Protein AF-X0WAQ5-F1 (afdb_monomer_lite)

Structure (mmCIF, N/CA/C/O backbone):
data_AF-X0WAQ5-F1
#
_entry.id   AF-X0WAQ5-F1
#
loop_
_atom_site.group_PDB
_atom_site.id
_atom_site.type_symbol
_atom_site.label_atom_id
_atom_site.label_alt_id
_atom_site.label_comp_id
_atom_site.label_asym_id
_atom_site.label_entity_id
_atom_site.label_seq_id
_atom_site.pdbx_PDB_ins_code
_atom_site.Cartn_x
_atom_site.Cartn_y
_atom_site.Cartn_z
_atom_site.occupancy
_atom_site.B_iso_or_equiv
_atom_site.auth_seq_id
_atom_site.auth_comp_id
_atom_site.auth_asym_id
_atom_site.auth_atom_id
_atom_site.pdbx_PDB_model_num
ATOM 1 N N . SER A 1 1 ? -4.268 -16.167 11.859 1.00 84.38 1 SER A N 1
ATOM 2 C CA . SER A 1 1 ? -2.945 -15.658 11.429 1.00 84.38 1 SER A CA 1
ATOM 3 C C . SER A 1 1 ? -3.119 -14.758 10.207 1.00 84.38 1 SER A C 1
ATOM 5 O O . SER A 1 1 ? -4.199 -14.765 9.631 1.00 84.38 1 SER A O 1
ATOM 7 N N . VAL A 1 2 ? -2.102 -13.993 9.786 1.00 83.62 2 VAL A N 1
ATOM 8 C CA . VAL A 1 2 ? -2.186 -13.195 8.536 1.00 83.62 2 VAL A CA 1
ATOM 9 C C . VAL A 1 2 ? -2.434 -14.086 7.312 1.00 83.62 2 VAL A C 1
ATOM 11 O O . VAL A 1 2 ? -3.138 -13.680 6.396 1.00 83.62 2 VAL A O 1
ATOM 14 N N . VAL A 1 3 ? -1.930 -15.323 7.324 1.00 87.81 3 VAL A N 1
ATOM 15 C CA . VAL A 1 3 ? -2.151 -16.303 6.249 1.00 87.81 3 VAL A CA 1
ATOM 16 C C . VAL A 1 3 ? -3.632 -16.682 6.135 1.00 87.81 3 VAL A C 1
ATOM 18 O O . VAL A 1 3 ? -4.161 -16.740 5.029 1.00 87.81 3 VAL A O 1
ATOM 21 N N . ASP A 1 4 ? -4.327 -16.855 7.263 1.00 90.06 4 ASP A N 1
ATOM 22 C CA . ASP A 1 4 ? -5.762 -17.187 7.269 1.00 90.06 4 ASP A CA 1
ATOM 23 C C . ASP A 1 4 ? -6.633 -16.035 6.757 1.00 90.06 4 ASP A C 1
ATOM 25 O O . ASP A 1 4 ? -7.674 -16.268 6.142 1.00 90.06 4 ASP A O 1
ATOM 29 N N . VAL A 1 5 ? -6.213 -14.791 7.016 1.00 90.06 5 VAL A N 1
ATOM 30 C CA . VAL A 1 5 ? -6.876 -13.602 6.465 1.00 90.06 5 VAL A CA 1
ATOM 31 C C . VAL A 1 5 ? -6.634 -13.528 4.966 1.00 90.06 5 VAL A C 1
ATOM 33 O O . VAL A 1 5 ? -7.591 -13.402 4.208 1.00 90.06 5 VAL A O 1
ATOM 36 N N . ALA A 1 6 ? -5.378 -13.675 4.535 1.00 90.19 6 ALA A N 1
ATOM 37 C CA . ALA A 1 6 ? -5.004 -13.635 3.127 1.00 90.19 6 ALA A CA 1
ATOM 38 C C . ALA A 1 6 ? -5.788 -14.662 2.297 1.00 90.19 6 ALA A C 1
ATOM 40 O O . ALA A 1 6 ? -6.324 -14.310 1.252 1.00 90.19 6 ALA A O 1
ATOM 41 N N . ALA A 1 7 ? -5.972 -15.883 2.814 1.00 90.56 7 ALA A N 1
ATOM 42 C CA . ALA A 1 7 ? -6.749 -16.943 2.165 1.00 90.56 7 ALA A CA 1
ATOM 43 C C . ALA A 1 7 ? -8.232 -16.595 1.898 1.00 90.56 7 ALA A C 1
ATOM 45 O O . ALA A 1 7 ? -8.892 -17.284 1.123 1.00 90.56 7 ALA A O 1
ATOM 46 N N . ARG A 1 8 ? -8.773 -15.545 2.532 1.00 92.81 8 ARG A N 1
ATOM 47 C CA . ARG A 1 8 ? -10.155 -15.057 2.348 1.00 92.81 8 ARG A CA 1
ATOM 48 C C . ARG A 1 8 ? -10.236 -13.810 1.465 1.00 92.81 8 ARG A C 1
ATOM 50 O O . ARG A 1 8 ? -11.305 -13.223 1.327 1.00 92.81 8 ARG A O 1
ATOM 57 N N . THR A 1 9 ? -9.114 -13.392 0.890 1.00 95.00 9 THR A N 1
ATOM 58 C CA . THR A 1 9 ? -8.991 -12.202 0.045 1.00 95.00 9 THR A CA 1
ATOM 59 C C . THR A 1 9 ? -8.308 -12.569 -1.273 1.00 95.00 9 THR A C 1
ATOM 61 O O . THR A 1 9 ? -7.661 -13.611 -1.350 1.00 95.00 9 THR A O 1
ATOM 64 N N . PRO A 1 10 ? -8.386 -11.727 -2.316 1.00 96.19 10 PRO A N 1
ATOM 65 C CA . PRO A 1 10 ? -7.579 -11.933 -3.518 1.00 96.19 10 PRO A CA 1
ATOM 66 C C . PRO A 1 10 ? -6.083 -11.644 -3.295 1.00 96.19 10 PRO A C 1
ATOM 68 O O . PRO A 1 10 ? -5.289 -11.865 -4.201 1.00 96.19 10 PRO A O 1
ATOM 71 N N . TYR A 1 11 ? -5.684 -11.131 -2.126 1.00 98.00 11 TYR A N 1
ATOM 72 C CA . TYR A 1 11 ? -4.322 -10.673 -1.870 1.00 98.00 11 TYR A CA 1
ATOM 73 C C . TYR A 1 11 ? -3.479 -11.772 -1.205 1.00 98.00 11 TYR A C 1
ATOM 75 O O . TYR A 1 11 ? -3.902 -12.344 -0.195 1.00 98.00 11 TYR A O 1
ATOM 83 N N . PRO A 1 12 ? -2.266 -12.061 -1.709 1.00 97.44 12 PRO A N 1
ATOM 84 C CA . PRO A 1 12 ? -1.388 -13.059 -1.108 1.00 97.44 12 PRO A CA 1
ATOM 85 C C . PRO A 1 12 ? -0.813 -12.576 0.237 1.00 97.44 12 PRO A C 1
ATOM 87 O O . PRO A 1 12 ? -0.767 -11.370 0.491 1.00 97.44 12 PRO A O 1
ATOM 90 N N . PRO A 1 13 ? -0.292 -13.476 1.094 1.00 96.56 13 PRO A N 1
ATOM 91 C CA . PRO A 1 13 ? 0.318 -13.099 2.375 1.00 96.56 13 PRO A CA 1
ATOM 92 C C . PRO A 1 13 ? 1.431 -12.043 2.261 1.00 96.56 13 PRO A C 1
ATOM 94 O O . PRO A 1 13 ? 1.559 -11.188 3.140 1.00 96.56 13 PRO A O 1
ATOM 97 N N . ASP A 1 14 ? 2.198 -12.059 1.166 1.00 97.25 14 ASP A N 1
ATOM 98 C CA . ASP A 1 14 ? 3.253 -11.075 0.897 1.00 97.25 14 ASP A CA 1
ATOM 99 C C . ASP A 1 14 ? 2.707 -9.644 0.797 1.00 97.25 14 ASP A C 1
ATOM 101 O O . ASP A 1 14 ? 3.336 -8.706 1.288 1.00 97.25 14 ASP A O 1
ATOM 105 N N . ALA A 1 15 ? 1.496 -9.471 0.256 1.00 97.75 15 ALA A N 1
ATOM 106 C CA . ALA A 1 15 ? 0.832 -8.173 0.183 1.00 97.75 15 ALA A CA 1
ATOM 107 C C . ALA A 1 15 ? 0.524 -7.613 1.581 1.00 97.75 15 ALA A C 1
ATOM 109 O O . ALA A 1 15 ? 0.751 -6.434 1.847 1.00 97.75 15 ALA A O 1
ATOM 110 N N . PHE A 1 16 ? 0.076 -8.461 2.510 1.00 96.44 16 PHE A N 1
ATOM 111 C CA . PHE A 1 16 ? -0.164 -8.064 3.901 1.00 96.44 16 PHE A CA 1
ATOM 112 C C . PHE A 1 16 ? 1.138 -7.704 4.619 1.00 96.44 16 PHE A C 1
ATOM 114 O O . PHE A 1 16 ? 1.194 -6.713 5.352 1.00 96.44 16 PHE A O 1
ATOM 121 N N . ALA A 1 17 ? 2.201 -8.485 4.399 1.00 95.50 17 ALA A N 1
ATOM 122 C CA . ALA A 1 17 ? 3.519 -8.187 4.951 1.00 95.50 17 ALA A CA 1
ATOM 123 C C . ALA A 1 17 ? 4.040 -6.832 4.444 1.00 95.50 17 ALA A C 1
ATOM 125 O O . ALA A 1 17 ? 4.506 -6.017 5.244 1.00 95.50 17 ALA A O 1
ATOM 126 N N . PHE A 1 18 ? 3.880 -6.570 3.145 1.00 97.31 18 PHE A N 1
ATOM 127 C CA . PHE A 1 18 ? 4.238 -5.308 2.509 1.00 97.31 18 PHE A CA 1
ATOM 128 C C . PHE A 1 18 ? 3.439 -4.120 3.067 1.00 97.31 18 PHE A C 1
ATOM 130 O O . PHE A 1 18 ? 4.031 -3.105 3.435 1.00 97.31 18 PHE A O 1
ATOM 137 N N . VAL A 1 19 ? 2.114 -4.250 3.215 1.00 96.25 19 VAL A N 1
ATOM 138 C CA . VAL A 1 19 ? 1.271 -3.185 3.788 1.00 96.25 19 VAL A CA 1
ATOM 139 C C . VAL A 1 19 ? 1.652 -2.885 5.238 1.00 96.25 19 VAL A C 1
ATOM 141 O O . VAL A 1 19 ? 1.762 -1.719 5.617 1.00 96.25 19 VAL A O 1
ATOM 144 N N . ARG A 1 20 ? 1.922 -3.914 6.047 1.00 93.38 20 ARG A N 1
ATOM 145 C CA . ARG A 1 20 ? 2.366 -3.738 7.437 1.00 93.38 20 ARG A CA 1
ATOM 146 C C . ARG A 1 20 ? 3.707 -3.005 7.528 1.00 93.38 20 ARG A C 1
ATOM 148 O O . ARG A 1 20 ? 3.883 -2.160 8.405 1.00 93.38 20 ARG A O 1
ATOM 155 N N . GLU A 1 21 ? 4.640 -3.300 6.628 1.00 94.25 21 GLU A N 1
ATOM 156 C CA . GLU A 1 21 ? 5.909 -2.574 6.549 1.00 94.25 21 GLU A CA 1
ATOM 157 C C . GLU A 1 21 ? 5.698 -1.106 6.148 1.00 94.25 21 GLU A C 1
ATOM 159 O O . GLU A 1 21 ? 6.247 -0.204 6.786 1.00 94.25 21 GLU A O 1
ATOM 164 N N . GLY A 1 22 ? 4.860 -0.850 5.139 1.00 93.94 22 GLY A N 1
ATOM 165 C CA . GLY A 1 22 ? 4.513 0.511 4.732 1.00 93.94 22 GLY A CA 1
ATOM 166 C C . GLY A 1 22 ? 3.828 1.309 5.840 1.00 93.94 22 GLY A C 1
ATOM 167 O O . GLY A 1 22 ? 4.120 2.493 5.993 1.00 93.94 22 GLY A O 1
ATOM 168 N N . LEU A 1 23 ? 3.003 0.667 6.673 1.00 91.19 23 LEU A N 1
ATOM 169 C CA . LEU A 1 23 ? 2.404 1.303 7.848 1.00 91.19 23 LEU A CA 1
ATOM 170 C C . LEU A 1 23 ? 3.462 1.732 8.865 1.00 91.19 23 LEU A C 1
ATOM 172 O O . LEU A 1 23 ? 3.410 2.857 9.357 1.00 91.19 23 LEU A O 1
ATOM 176 N N . HIS A 1 24 ? 4.454 0.882 9.140 1.00 89.50 24 HIS A N 1
ATOM 177 C CA . HIS A 1 24 ? 5.562 1.249 10.021 1.00 89.50 24 HIS A CA 1
ATOM 178 C C . HIS A 1 24 ? 6.366 2.431 9.455 1.00 89.50 24 HIS A C 1
ATOM 180 O O . HIS A 1 24 ? 6.691 3.373 10.181 1.00 89.50 24 HIS A O 1
ATOM 186 N N . LEU A 1 25 ? 6.633 2.429 8.144 1.00 88.88 25 LEU A N 1
ATOM 187 C CA . LEU A 1 25 ? 7.298 3.541 7.462 1.00 88.88 25 LEU A CA 1
ATOM 188 C C . LEU A 1 25 ? 6.481 4.838 7.552 1.00 88.88 25 LEU A C 1
ATOM 190 O O . LEU A 1 25 ? 7.039 5.894 7.852 1.00 88.88 25 LEU A O 1
ATOM 194 N N . ALA A 1 26 ? 5.176 4.767 7.303 1.00 91.25 26 ALA A N 1
ATOM 195 C CA . ALA A 1 26 ? 4.280 5.914 7.361 1.00 91.25 26 ALA A CA 1
ATOM 196 C C . ALA A 1 26 ? 4.173 6.479 8.785 1.00 91.25 26 ALA A C 1
ATOM 198 O O . ALA A 1 26 ? 4.281 7.689 8.972 1.00 91.25 26 ALA A O 1
ATOM 199 N N . ALA A 1 27 ? 4.065 5.612 9.796 1.00 87.75 27 ALA A N 1
ATOM 200 C CA . ALA A 1 27 ? 4.030 6.014 11.199 1.00 87.75 27 ALA A CA 1
ATOM 201 C C . ALA A 1 27 ? 5.333 6.709 11.614 1.00 87.75 27 ALA A C 1
ATOM 203 O O . ALA A 1 27 ? 5.292 7.786 12.208 1.00 87.75 27 ALA A O 1
ATOM 204 N N . LYS A 1 28 ? 6.487 6.152 11.222 1.00 86.50 28 LYS A N 1
ATOM 205 C CA . LYS A 1 28 ? 7.802 6.762 11.465 1.00 86.50 28 LYS A CA 1
ATOM 206 C C . LYS A 1 28 ? 7.941 8.135 10.796 1.00 86.50 28 LYS A C 1
ATOM 208 O O . LYS A 1 28 ? 8.561 9.031 11.361 1.00 86.50 28 LYS A O 1
ATOM 213 N N . ARG A 1 29 ? 7.378 8.316 9.595 1.00 86.81 29 ARG A N 1
ATOM 214 C CA . ARG A 1 29 ? 7.379 9.607 8.881 1.00 86.81 29 ARG A CA 1
ATOM 215 C C . ARG A 1 29 ? 6.466 10.639 9.541 1.00 86.81 29 ARG A C 1
ATOM 217 O O . ARG A 1 29 ? 6.846 11.799 9.623 1.00 86.81 29 ARG A O 1
ATOM 224 N N . ALA A 1 30 ? 5.285 10.223 9.993 1.00 83.56 30 ALA A N 1
ATOM 225 C CA . ALA A 1 30 ? 4.294 11.119 10.580 1.00 83.56 30 ALA A CA 1
ATOM 226 C C . ALA A 1 30 ? 4.644 11.540 12.018 1.00 83.56 30 ALA A C 1
ATOM 228 O O . ALA A 1 30 ? 4.401 12.684 12.392 1.00 83.56 30 ALA A O 1
ATOM 229 N N . HIS A 1 31 ? 5.230 10.634 12.809 1.00 81.69 31 HIS A N 1
ATOM 230 C CA . HIS A 1 31 ? 5.394 10.810 14.260 1.00 81.69 31 HIS A CA 1
ATOM 231 C C . HIS A 1 31 ? 6.852 10.812 14.738 1.00 81.69 31 HIS A C 1
ATOM 233 O O . HIS A 1 31 ? 7.098 10.978 15.931 1.00 81.69 31 HIS A O 1
ATOM 239 N N . GLY A 1 32 ? 7.819 10.654 13.829 1.00 73.81 32 GLY A N 1
ATOM 240 C CA . GLY A 1 32 ? 9.242 10.555 14.161 1.00 73.81 32 GLY A CA 1
ATOM 241 C C . GLY A 1 32 ? 9.668 9.154 14.630 1.00 73.81 32 GLY A C 1
ATOM 242 O O . GLY A 1 32 ? 8.890 8.199 14.548 1.00 73.81 32 GLY A O 1
ATOM 243 N N . PRO A 1 33 ? 10.931 8.983 15.071 1.00 66.31 33 PRO A N 1
ATOM 244 C CA . PRO A 1 33 ? 11.402 7.717 15.625 1.00 66.31 33 PRO A CA 1
ATOM 245 C C . PRO A 1 33 ? 10.626 7.343 16.894 1.00 66.31 33 PRO A C 1
ATOM 247 O O . PRO A 1 33 ? 10.214 8.210 17.665 1.00 66.31 33 PRO A O 1
ATOM 250 N N . GLU A 1 34 ? 10.445 6.040 17.112 1.00 58.19 34 GLU A N 1
ATOM 251 C CA . GLU A 1 34 ? 9.889 5.501 18.354 1.00 58.19 34 GLU A CA 1
ATOM 252 C C . GLU A 1 34 ? 10.692 6.054 19.556 1.00 58.19 34 GLU A C 1
ATOM 254 O O . GLU A 1 34 ? 11.903 5.840 19.614 1.00 58.19 34 GLU A O 1
ATOM 259 N N . PRO A 1 35 ? 10.075 6.777 20.509 1.00 54.41 35 PRO A N 1
ATOM 260 C CA . PRO A 1 35 ? 10.704 7.080 21.780 1.00 54.41 35 PRO A CA 1
ATOM 261 C C . PRO A 1 35 ? 10.940 5.761 22.522 1.00 54.41 35 PRO A C 1
ATOM 263 O O . PRO A 1 35 ? 10.058 4.904 22.553 1.00 54.41 35 PRO A O 1
ATOM 266 N N . GLU A 1 36 ? 12.105 5.622 23.160 1.00 56.34 36 GLU A N 1
ATOM 267 C CA . GLU A 1 36 ? 12.497 4.439 23.953 1.00 56.34 36 GLU A CA 1
ATOM 268 C C . GLU A 1 36 ? 11.478 4.075 25.053 1.00 56.34 36 GLU A C 1
ATOM 270 O O . GLU A 1 36 ? 11.469 2.953 25.555 1.00 56.34 36 GLU A O 1
ATOM 275 N N . MET A 1 37 ? 10.573 4.999 25.396 1.00 52.34 37 MET A N 1
ATOM 276 C CA . MET A 1 37 ? 9.448 4.792 26.302 1.00 52.34 37 MET A CA 1
ATOM 277 C C . MET A 1 37 ? 8.119 5.103 25.604 1.00 52.34 37 MET A C 1
ATOM 279 O O . MET A 1 37 ? 7.766 6.260 25.356 1.00 52.34 37 MET A O 1
ATOM 283 N N . VAL A 1 38 ? 7.337 4.059 25.331 1.00 54.34 38 VAL A N 1
ATOM 284 C CA . VAL A 1 38 ? 5.979 4.184 24.796 1.00 54.34 38 VAL A CA 1
ATOM 285 C C . VAL A 1 38 ? 5.040 4.511 25.956 1.00 54.34 38 VAL A C 1
ATOM 287 O O . VAL A 1 38 ? 4.665 3.633 26.727 1.00 54.34 38 VAL A O 1
ATOM 290 N N . ASN A 1 39 ? 4.665 5.782 26.121 1.00 53.25 39 ASN A N 1
ATOM 291 C CA . ASN A 1 39 ? 3.578 6.129 27.034 1.00 53.25 39 ASN A CA 1
ATOM 292 C C . ASN A 1 39 ? 2.252 5.666 26.392 1.00 53.25 39 ASN A C 1
ATOM 294 O O . ASN A 1 39 ? 1.896 6.198 25.335 1.00 53.25 39 ASN A O 1
ATOM 298 N N . PRO A 1 40 ? 1.506 4.706 26.975 1.00 51.09 40 PRO A N 1
ATOM 299 C CA . PRO A 1 40 ? 0.273 4.184 26.381 1.00 51.09 40 PRO A CA 1
ATOM 300 C C . PRO A 1 40 ? -0.801 5.266 26.167 1.00 51.09 40 PRO A C 1
ATOM 302 O O . PRO A 1 40 ? -1.637 5.124 25.279 1.00 51.09 40 PRO A O 1
ATOM 305 N N . ALA A 1 41 ? -0.728 6.401 26.875 1.00 52.84 41 ALA A N 1
ATOM 306 C CA . ALA A 1 41 ? -1.590 7.564 26.641 1.00 52.84 41 ALA A CA 1
ATOM 307 C C . ALA A 1 41 ? -1.323 8.296 25.302 1.00 52.84 41 ALA A C 1
ATOM 309 O O . ALA A 1 41 ? -2.147 9.092 24.854 1.00 52.84 41 ALA A O 1
ATOM 310 N N . LEU A 1 42 ? -0.182 8.045 24.648 1.00 51.56 42 LEU A N 1
ATOM 311 C CA . LEU A 1 42 ? 0.174 8.595 23.332 1.00 51.56 42 LEU A CA 1
ATOM 312 C C . LEU A 1 42 ? -0.054 7.595 22.186 1.00 51.56 42 LEU A C 1
ATOM 314 O O . LEU A 1 42 ? 0.076 7.983 21.026 1.00 51.56 42 LEU A O 1
ATOM 318 N N . ALA A 1 43 ? -0.427 6.342 22.476 1.00 49.25 43 ALA A N 1
ATOM 319 C CA . ALA A 1 43 ? -0.672 5.320 21.454 1.00 49.25 43 ALA A CA 1
ATOM 320 C C . ALA A 1 43 ? -1.793 5.730 20.478 1.00 49.25 43 ALA A C 1
ATOM 322 O O . ALA A 1 43 ? -1.681 5.506 19.277 1.00 49.25 43 ALA A O 1
ATOM 323 N N . GLY A 1 44 ? -2.813 6.447 20.967 1.00 49.78 44 GLY A N 1
ATOM 324 C CA . GLY A 1 44 ? -3.882 7.013 20.135 1.00 49.78 44 GLY A CA 1
ATOM 325 C C . GLY A 1 44 ? -3.461 8.188 19.241 1.00 49.78 44 GLY A C 1
ATOM 326 O O . GLY A 1 44 ? -4.262 8.640 18.431 1.00 49.78 44 GLY A O 1
ATOM 327 N N . LYS A 1 45 ? -2.228 8.702 19.368 1.00 53.28 45 LYS A N 1
ATOM 328 C CA . LYS A 1 45 ? -1.728 9.821 18.551 1.00 53.28 45 LYS A CA 1
ATOM 329 C C . LYS A 1 45 ? -0.938 9.378 17.326 1.00 53.28 45 LYS A C 1
ATOM 331 O O . LYS A 1 45 ? -0.703 10.210 16.460 1.00 53.28 45 LYS A O 1
ATOM 336 N N . ARG A 1 46 ? -0.562 8.097 17.214 1.00 66.62 46 ARG A N 1
ATOM 337 C CA . ARG A 1 46 ? 0.194 7.582 16.059 1.00 66.62 46 ARG A CA 1
ATOM 338 C C . ARG A 1 46 ? -0.692 7.055 14.936 1.00 66.62 46 ARG A C 1
ATOM 340 O O . ARG A 1 46 ? -0.444 5.989 14.381 1.00 66.62 46 ARG A O 1
ATOM 347 N N . HIS A 1 47 ? -1.740 7.800 14.618 1.00 81.06 47 HIS A N 1
ATOM 348 C CA . HIS A 1 47 ? -2.592 7.484 13.484 1.00 81.06 47 HIS A CA 1
ATOM 349 C C . HIS A 1 47 ? -1.905 7.884 12.168 1.00 81.06 47 HIS A C 1
ATOM 351 O O . HIS A 1 47 ? -1.186 8.884 12.109 1.00 81.06 47 HIS A O 1
ATOM 357 N N . VAL A 1 48 ? -2.117 7.087 11.125 1.00 85.50 48 VAL A N 1
ATOM 358 C CA . VAL A 1 48 ? -1.639 7.337 9.765 1.00 85.50 48 VAL A CA 1
ATOM 359 C C . VAL A 1 48 ? -2.854 7.338 8.853 1.00 85.50 48 VAL A C 1
ATOM 361 O O . VAL A 1 48 ? -3.574 6.341 8.806 1.00 85.50 48 VAL A O 1
ATOM 364 N N . SER A 1 49 ? -3.052 8.424 8.105 1.00 89.81 49 SER A N 1
ATOM 365 C CA . SER A 1 49 ? -4.165 8.498 7.157 1.00 89.81 49 SER A CA 1
ATOM 366 C C . SER A 1 49 ? -3.963 7.547 5.974 1.00 89.81 49 SER A C 1
ATOM 368 O O . SER A 1 49 ? -2.827 7.226 5.606 1.00 89.81 49 SER A O 1
ATOM 370 N N . GLY A 1 50 ? -5.055 7.142 5.315 1.00 92.06 50 GLY A N 1
ATOM 371 C CA . GLY A 1 50 ? -4.986 6.296 4.116 1.00 92.06 50 GLY A CA 1
ATOM 372 C C . GLY A 1 50 ? -4.052 6.868 3.044 1.00 92.06 50 GLY A C 1
ATOM 373 O O . GLY A 1 50 ? -3.202 6.156 2.509 1.00 92.06 50 GLY A O 1
ATOM 374 N N . ARG A 1 51 ? -4.099 8.190 2.833 1.00 92.81 51 ARG A N 1
ATOM 375 C CA . ARG A 1 51 ? -3.192 8.905 1.925 1.00 92.81 51 ARG A CA 1
ATOM 376 C C . ARG A 1 51 ? -1.718 8.768 2.315 1.00 92.81 51 ARG A C 1
ATOM 378 O O . ARG A 1 51 ? -0.899 8.419 1.467 1.00 92.81 51 ARG A O 1
ATOM 385 N N . GLN A 1 52 ? -1.380 9.009 3.583 1.00 92.88 52 GLN A N 1
ATOM 386 C CA . GLN A 1 52 ? 0.001 8.893 4.070 1.00 92.88 52 GLN A CA 1
ATOM 387 C C . GLN A 1 52 ? 0.532 7.463 3.921 1.00 92.88 52 GLN A C 1
ATOM 389 O O . GLN A 1 52 ? 1.695 7.262 3.562 1.00 92.88 52 GLN A O 1
ATOM 394 N N . LEU A 1 53 ? -0.323 6.468 4.167 1.00 95.00 53 LEU A N 1
ATOM 395 C CA . LEU A 1 53 ? 0.022 5.067 3.964 1.00 95.00 53 LEU A CA 1
ATOM 396 C C . LEU A 1 53 ? 0.260 4.756 2.481 1.00 95.00 53 LEU A C 1
ATOM 398 O O . LEU A 1 53 ? 1.293 4.183 2.144 1.00 95.00 53 LEU A O 1
ATOM 402 N N . CYS A 1 54 ? -0.641 5.169 1.589 1.00 96.81 54 CYS A N 1
ATOM 403 C CA . CYS A 1 54 ? -0.484 5.001 0.144 1.00 96.81 54 CYS A CA 1
ATOM 404 C C . CYS A 1 54 ? 0.839 5.593 -0.362 1.00 96.81 54 CYS A C 1
ATOM 406 O O . CYS A 1 54 ? 1.579 4.930 -1.089 1.00 96.81 54 CYS A O 1
ATOM 408 N N . GLU A 1 55 ? 1.177 6.816 0.047 1.00 94.62 55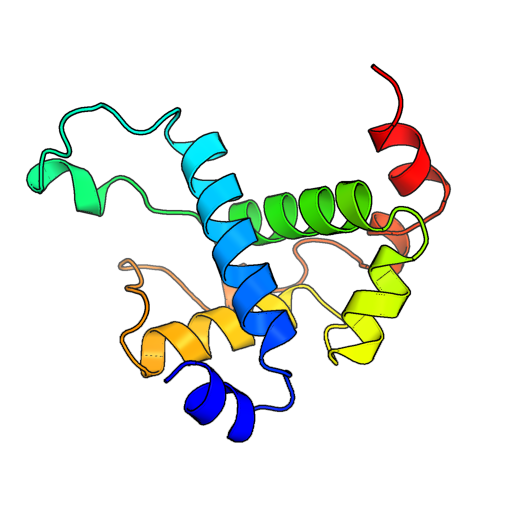 GLU A N 1
ATOM 409 C CA . GLU A 1 55 ? 2.433 7.470 -0.335 1.00 94.62 55 GLU A CA 1
ATOM 410 C C . GLU A 1 55 ? 3.663 6.715 0.187 1.00 94.62 55 GLU A C 1
ATOM 412 O O . GLU A 1 55 ? 4.632 6.517 -0.549 1.00 94.62 55 GLU A O 1
ATOM 417 N N . ALA A 1 56 ? 3.621 6.237 1.435 1.00 94.94 56 ALA A N 1
ATOM 418 C CA . ALA A 1 56 ? 4.689 5.417 1.995 1.00 94.94 56 ALA A CA 1
ATOM 419 C C . ALA A 1 56 ? 4.850 4.086 1.245 1.00 94.94 56 ALA A C 1
ATOM 421 O O . ALA A 1 56 ? 5.980 3.683 0.969 1.00 94.94 56 ALA A O 1
ATOM 422 N N . LEU A 1 57 ? 3.746 3.430 0.875 1.00 97.19 57 LEU A N 1
ATOM 423 C CA . LEU A 1 57 ? 3.752 2.181 0.108 1.00 97.19 57 LEU A CA 1
ATOM 424 C C . LEU A 1 57 ? 4.301 2.381 -1.302 1.00 97.19 57 LEU A C 1
ATOM 426 O O . LEU A 1 57 ? 5.129 1.587 -1.745 1.00 97.19 57 LEU A O 1
ATOM 430 N N . ARG A 1 58 ? 3.911 3.461 -1.986 1.00 96.19 58 ARG A N 1
ATOM 431 C CA . ARG A 1 58 ? 4.478 3.830 -3.289 1.00 96.19 58 ARG A CA 1
ATOM 432 C C . ARG A 1 58 ? 5.992 3.966 -3.196 1.00 96.19 58 ARG A C 1
ATOM 434 O O . ARG A 1 58 ? 6.720 3.329 -3.954 1.00 96.19 58 ARG A O 1
ATOM 441 N N . ASP A 1 59 ? 6.470 4.773 -2.253 1.00 94.19 59 ASP A N 1
ATOM 442 C CA . ASP A 1 59 ? 7.900 5.016 -2.091 1.00 94.19 59 ASP A CA 1
ATOM 443 C C . ASP A 1 59 ? 8.649 3.731 -1.716 1.00 94.19 59 ASP A C 1
ATOM 445 O O . ASP A 1 59 ? 9.751 3.496 -2.208 1.00 94.19 59 ASP A O 1
ATOM 449 N N . LEU A 1 60 ? 8.060 2.896 -0.856 1.00 95.56 60 LEU A N 1
ATOM 450 C CA . LEU A 1 60 ? 8.627 1.610 -0.462 1.00 95.56 60 LEU A CA 1
ATOM 451 C C . LEU A 1 60 ? 8.742 0.663 -1.663 1.00 95.56 60 LEU A C 1
ATOM 453 O O . LEU A 1 60 ? 9.803 0.073 -1.868 1.00 95.56 60 LEU A O 1
ATOM 457 N N . ALA A 1 61 ? 7.694 0.565 -2.487 1.00 96.25 61 ALA A N 1
ATOM 458 C CA . ALA A 1 61 ? 7.690 -0.258 -3.693 1.00 96.25 61 ALA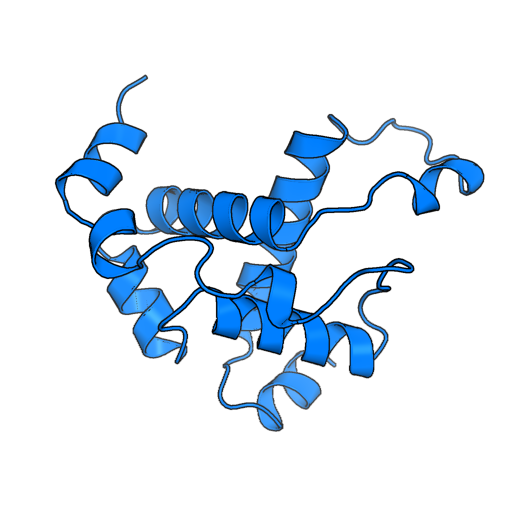 A CA 1
ATOM 459 C C . ALA A 1 61 ? 8.758 0.206 -4.693 1.00 96.25 61 ALA A C 1
ATOM 461 O O . ALA A 1 61 ? 9.556 -0.604 -5.166 1.00 96.25 61 ALA A O 1
ATOM 462 N N . VAL A 1 62 ? 8.834 1.513 -4.966 1.00 94.88 62 VAL A N 1
ATOM 463 C CA . VAL A 1 62 ? 9.837 2.085 -5.880 1.00 94.88 62 VAL A CA 1
ATOM 464 C C . VAL A 1 62 ? 11.254 1.892 -5.343 1.00 94.88 62 VAL A C 1
ATOM 466 O O . VAL A 1 62 ? 12.154 1.521 -6.094 1.00 94.88 62 VAL A O 1
ATOM 469 N N . ARG A 1 63 ? 11.482 2.085 -4.040 1.00 93.06 63 ARG A N 1
ATOM 470 C CA . ARG A 1 63 ? 12.803 1.856 -3.432 1.00 93.06 63 ARG A CA 1
ATOM 471 C C . ARG A 1 63 ? 13.239 0.399 -3.541 1.00 93.06 63 ARG A C 1
ATOM 473 O O . ARG A 1 63 ? 14.418 0.142 -3.770 1.00 93.06 63 ARG A O 1
ATOM 480 N N . ARG A 1 64 ? 12.306 -0.540 -3.374 1.00 95.00 64 ARG A N 1
ATOM 481 C CA . ARG A 1 64 ? 12.605 -1.973 -3.364 1.00 95.00 64 ARG A CA 1
ATOM 482 C C . ARG A 1 64 ? 12.752 -2.570 -4.759 1.00 95.00 64 ARG A C 1
ATOM 484 O O . ARG A 1 64 ? 13.658 -3.367 -4.977 1.00 95.00 64 ARG A O 1
ATOM 491 N N . TRP A 1 65 ? 11.885 -2.186 -5.690 1.00 95.12 65 TRP A N 1
ATOM 492 C CA . TRP A 1 65 ? 11.775 -2.839 -6.999 1.00 95.12 65 TRP A CA 1
ATOM 493 C C . TRP A 1 65 ? 11.982 -1.895 -8.186 1.00 95.12 65 TRP A C 1
ATOM 495 O O . TRP A 1 65 ? 12.090 -2.352 -9.323 1.00 95.12 65 TRP A O 1
ATOM 505 N N . GLY A 1 66 ? 12.067 -0.583 -7.958 1.00 93.62 66 GLY A N 1
ATOM 506 C CA . GLY A 1 66 ? 12.201 0.409 -9.022 1.00 93.62 66 GLY A CA 1
ATOM 507 C C . GLY A 1 66 ? 11.101 0.253 -10.068 1.00 93.62 66 GLY A C 1
ATOM 508 O O . GLY A 1 66 ? 9.921 0.201 -9.734 1.00 93.62 66 GLY A O 1
ATOM 509 N N . LEU A 1 67 ? 11.504 0.106 -11.332 1.00 93.25 67 LEU A N 1
ATOM 510 C CA . LEU A 1 67 ? 10.598 -0.069 -12.473 1.00 93.25 67 LEU A CA 1
ATOM 511 C C . LEU A 1 67 ? 9.728 -1.333 -12.386 1.00 93.25 67 LEU A C 1
ATOM 513 O O . LEU A 1 67 ? 8.688 -1.399 -13.031 1.00 93.25 67 LEU A O 1
ATOM 517 N N . MET A 1 68 ? 10.122 -2.327 -11.584 1.00 95.44 68 MET A N 1
ATOM 518 C CA . MET A 1 68 ? 9.336 -3.548 -11.386 1.00 95.44 68 MET A CA 1
ATOM 519 C C . MET A 1 68 ? 8.241 -3.395 -10.324 1.00 95.44 68 MET A C 1
ATOM 521 O O . MET A 1 68 ? 7.465 -4.328 -10.132 1.00 95.44 68 MET A O 1
ATOM 525 N N . ALA A 1 69 ? 8.148 -2.247 -9.642 1.00 96.31 69 ALA A N 1
ATOM 526 C CA . ALA A 1 69 ? 7.175 -2.023 -8.573 1.00 96.31 69 ALA A CA 1
ATOM 527 C C . ALA A 1 69 ? 5.737 -2.328 -9.016 1.00 96.31 69 ALA A C 1
ATOM 529 O O . ALA A 1 69 ? 5.052 -3.111 -8.363 1.00 96.31 69 ALA A O 1
ATOM 530 N N . ASN A 1 70 ? 5.307 -1.789 -10.162 1.00 96.38 70 ASN A N 1
ATOM 531 C CA . ASN A 1 70 ? 3.960 -2.033 -10.683 1.00 96.38 70 ASN A CA 1
ATOM 532 C C . ASN A 1 70 ? 3.731 -3.510 -11.044 1.00 96.38 70 ASN A C 1
ATOM 534 O O . ASN A 1 70 ? 2.656 -4.052 -10.818 1.00 96.38 70 ASN A O 1
ATOM 538 N N . THR A 1 71 ? 4.752 -4.187 -11.574 1.00 96.81 71 THR A N 1
ATOM 539 C CA . THR A 1 71 ? 4.665 -5.608 -11.940 1.00 96.81 71 THR A CA 1
ATOM 540 C C . THR A 1 71 ? 4.521 -6.503 -10.712 1.00 96.81 71 THR A C 1
ATOM 542 O O . THR A 1 71 ? 3.698 -7.413 -10.720 1.00 96.81 71 THR A O 1
ATOM 545 N N . VAL A 1 72 ? 5.290 -6.236 -9.653 1.00 97.88 72 VAL A N 1
ATOM 546 C CA . VAL A 1 72 ? 5.218 -6.992 -8.392 1.00 97.88 72 VAL A CA 1
ATOM 547 C C . VAL A 1 72 ? 3.887 -6.745 -7.684 1.00 97.88 72 VAL A C 1
ATOM 549 O O . VAL A 1 72 ? 3.230 -7.690 -7.269 1.00 97.88 72 VAL A O 1
ATOM 552 N N . LEU A 1 73 ? 3.443 -5.490 -7.586 1.00 98.00 73 LEU A N 1
ATOM 553 C CA . LEU A 1 73 ? 2.137 -5.178 -6.999 1.00 98.00 73 LEU A CA 1
ATOM 554 C C . LEU A 1 73 ? 0.992 -5.801 -7.813 1.00 98.00 73 LEU A C 1
ATOM 556 O O . LEU A 1 73 ? 0.072 -6.386 -7.242 1.00 98.00 73 LEU A O 1
ATOM 560 N N . GLY A 1 74 ? 1.092 -5.764 -9.143 1.00 98.00 74 GLY A N 1
ATOM 561 C CA . GLY A 1 74 ? 0.122 -6.383 -10.040 1.00 98.00 74 GLY A CA 1
ATOM 562 C C . GLY A 1 74 ? 0.037 -7.905 -9.896 1.00 98.00 74 GLY A C 1
ATOM 563 O O . GLY A 1 74 ? -1.065 -8.446 -9.942 1.00 98.00 74 GLY A O 1
ATOM 564 N N . SER A 1 75 ? 1.155 -8.606 -9.659 1.00 98.00 75 SER A N 1
ATOM 565 C CA . SER A 1 75 ? 1.129 -10.056 -9.392 1.00 98.00 75 SER A CA 1
ATOM 566 C C . SER A 1 75 ? 0.511 -10.409 -8.035 1.00 98.00 75 SER A C 1
ATOM 568 O O . SER A 1 75 ? 0.122 -11.553 -7.815 1.00 98.00 75 SER A O 1
ATOM 570 N N . TRP A 1 76 ? 0.367 -9.425 -7.145 1.00 98.44 76 TRP A N 1
ATOM 571 C CA . TRP A 1 76 ? -0.362 -9.529 -5.882 1.00 98.44 76 TRP A CA 1
ATOM 572 C C . TRP A 1 76 ? -1.802 -9.012 -5.966 1.00 98.44 76 TRP A C 1
ATOM 574 O O . TRP A 1 76 ? -2.436 -8.823 -4.929 1.00 98.44 76 TRP A O 1
ATOM 584 N N . HIS A 1 77 ? -2.319 -8.780 -7.179 1.00 98.06 77 HIS A N 1
ATOM 585 C CA . HIS A 1 77 ? -3.656 -8.237 -7.441 1.00 98.06 77 HIS A CA 1
ATOM 586 C C . HIS A 1 77 ? -3.889 -6.814 -6.905 1.00 98.06 77 HIS A C 1
ATOM 588 O O . HIS A 1 77 ? -5.026 -6.415 -6.659 1.00 98.06 77 HIS A O 1
ATOM 594 N N . ILE A 1 78 ? -2.820 -6.033 -6.729 1.00 98.31 78 ILE A N 1
ATOM 595 C CA . ILE A 1 78 ? -2.885 -4.627 -6.323 1.00 98.31 78 ILE A CA 1
ATOM 596 C C . ILE A 1 78 ? -2.729 -3.762 -7.573 1.00 98.31 78 ILE A C 1
ATOM 598 O O . ILE A 1 78 ? -1.640 -3.671 -8.144 1.00 98.31 78 ILE A O 1
ATOM 602 N N . HIS A 1 79 ? -3.813 -3.107 -7.984 1.00 97.06 79 HIS A N 1
ATOM 603 C CA . HIS A 1 79 ? -3.852 -2.303 -9.210 1.00 97.06 79 HIS A CA 1
ATOM 604 C C . HIS A 1 79 ? -4.163 -0.828 -8.953 1.00 97.06 79 HIS A C 1
ATOM 606 O O . HIS A 1 79 ? -3.948 0.008 -9.828 1.00 97.06 79 HIS A O 1
ATOM 612 N N . CYS A 1 80 ? -4.665 -0.500 -7.766 1.00 97.31 80 CYS A N 1
ATOM 613 C CA . CYS A 1 80 ? -4.968 0.867 -7.375 1.00 97.31 80 CYS A CA 1
ATOM 614 C C . CYS A 1 80 ? -4.771 1.074 -5.871 1.00 97.31 80 CYS A C 1
ATOM 616 O O . CYS A 1 80 ? -4.616 0.131 -5.094 1.00 97.31 80 CYS A O 1
ATOM 618 N N . THR A 1 81 ? -4.819 2.330 -5.433 1.00 97.62 81 THR A N 1
ATOM 619 C CA . THR A 1 81 ? -4.641 2.680 -4.019 1.00 97.62 81 THR A CA 1
ATOM 620 C C . THR A 1 81 ? -5.749 2.116 -3.128 1.00 97.62 81 THR A C 1
ATOM 622 O O . THR A 1 81 ? -5.490 1.771 -1.976 1.00 97.62 81 THR A O 1
ATOM 625 N N . LEU A 1 82 ? -6.951 1.906 -3.677 1.00 97.75 82 LEU A N 1
ATOM 626 C CA . LEU A 1 82 ? -8.065 1.272 -2.970 1.00 97.75 82 LEU A CA 1
ATOM 627 C C . LEU A 1 82 ? -7.759 -0.182 -2.573 1.00 97.75 82 LEU A C 1
ATOM 629 O O . LEU A 1 82 ? -8.270 -0.658 -1.561 1.00 97.75 82 LEU A O 1
ATOM 633 N N . ASP A 1 83 ? -6.907 -0.886 -3.324 1.00 98.19 83 ASP A N 1
ATOM 634 C CA . ASP A 1 83 ? -6.517 -2.258 -2.985 1.00 98.19 83 ASP A CA 1
ATOM 635 C C . ASP A 1 83 ? -5.667 -2.311 -1.712 1.00 98.19 83 ASP A C 1
ATOM 637 O O . ASP A 1 83 ? -5.865 -3.197 -0.880 1.00 98.19 83 ASP A O 1
ATOM 641 N N . PHE A 1 84 ? -4.813 -1.308 -1.475 1.00 97.75 84 PHE A N 1
ATOM 642 C CA . PHE A 1 84 ? -4.150 -1.158 -0.177 1.00 97.75 84 PHE A CA 1
ATOM 643 C C . PHE A 1 84 ? -5.167 -0.957 0.946 1.00 97.75 84 PHE A C 1
ATOM 645 O O . PHE A 1 84 ? -5.056 -1.592 1.993 1.00 97.75 84 PHE A O 1
ATOM 652 N N . GLY A 1 85 ? -6.189 -0.130 0.708 1.00 96.12 85 GLY A N 1
ATOM 653 C CA . GLY A 1 85 ? -7.282 0.081 1.653 1.00 96.12 85 GLY A CA 1
ATOM 654 C C . GLY A 1 85 ? -8.006 -1.216 2.005 1.00 96.12 85 GLY A C 1
ATOM 655 O O . GLY A 1 85 ? -8.206 -1.508 3.180 1.00 96.12 85 GLY A O 1
ATOM 656 N N . LYS A 1 86 ? -8.330 -2.054 1.014 1.00 97.56 86 LYS A N 1
ATOM 657 C CA . LYS A 1 86 ? -8.976 -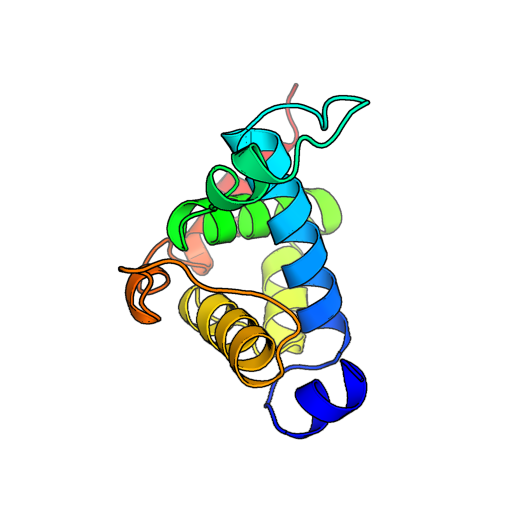3.357 1.252 1.00 97.56 86 LYS A CA 1
ATOM 658 C C . LYS A 1 86 ? -8.105 -4.284 2.104 1.00 97.56 86 LYS A C 1
ATOM 660 O O . LYS A 1 86 ? -8.631 -4.945 2.995 1.00 97.56 86 LYS A O 1
ATOM 665 N N . ILE A 1 87 ? -6.788 -4.302 1.886 1.00 97.12 87 ILE A N 1
ATOM 666 C CA . ILE A 1 87 ? -5.848 -5.072 2.720 1.00 97.12 87 ILE A CA 1
ATOM 667 C C . ILE A 1 87 ? -5.835 -4.534 4.161 1.00 97.12 87 ILE A C 1
ATOM 669 O O . ILE A 1 87 ? -5.901 -5.313 5.111 1.00 97.12 87 ILE A O 1
ATOM 673 N N . VAL A 1 88 ? -5.794 -3.209 4.342 1.00 95.12 88 VAL A N 1
ATOM 674 C CA . VAL A 1 88 ? -5.849 -2.563 5.667 1.00 95.12 88 VAL A CA 1
ATOM 675 C C . VAL A 1 88 ? -7.144 -2.904 6.397 1.00 95.12 88 VAL A C 1
ATOM 677 O O . VAL A 1 88 ? -7.106 -3.312 7.556 1.00 95.12 88 VAL A O 1
ATOM 680 N N . TYR A 1 89 ? -8.283 -2.802 5.719 1.00 94.62 89 TYR A N 1
ATOM 681 C CA . TYR A 1 89 ? 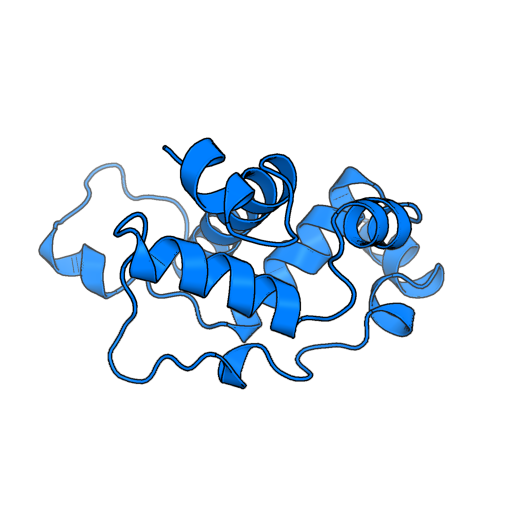-9.583 -3.117 6.304 1.00 94.62 89 TYR A CA 1
ATOM 682 C C . TYR A 1 89 ? -9.726 -4.603 6.636 1.00 94.62 89 TYR A C 1
ATOM 684 O O . TYR A 1 89 ? -10.188 -4.928 7.724 1.00 94.62 89 TYR A O 1
ATOM 692 N N . ALA A 1 90 ? -9.199 -5.503 5.801 1.00 95.31 90 ALA A N 1
ATOM 693 C CA . ALA A 1 90 ? -9.125 -6.921 6.146 1.00 95.31 90 ALA A CA 1
ATOM 694 C C . ALA A 1 90 ? -8.303 -7.165 7.429 1.00 95.31 90 ALA A C 1
ATOM 696 O O . ALA A 1 90 ? -8.646 -8.036 8.229 1.00 95.31 90 ALA A O 1
ATOM 697 N N . MET A 1 91 ? -7.239 -6.390 7.670 1.00 92.81 91 MET A N 1
ATOM 698 C CA . MET A 1 91 ? -6.478 -6.459 8.924 1.00 92.81 91 MET A CA 1
ATOM 699 C C . MET A 1 91 ? -7.243 -5.874 10.121 1.00 92.81 91 MET A C 1
ATOM 701 O O . MET A 1 91 ? -7.157 -6.440 11.212 1.00 92.81 91 MET A O 1
ATOM 705 N N . ILE A 1 92 ? -7.996 -4.786 9.930 1.00 91.12 92 ILE A N 1
ATOM 706 C CA . ILE A 1 92 ? -8.852 -4.181 10.968 1.00 91.12 92 ILE A CA 1
ATOM 707 C C . ILE A 1 92 ? -9.953 -5.157 11.393 1.00 91.12 92 ILE A C 1
ATOM 709 O O . ILE A 1 92 ? -10.110 -5.420 12.585 1.00 91.12 92 ILE A O 1
ATOM 713 N N . ASP A 1 93 ? -10.658 -5.752 10.430 1.00 91.38 93 ASP A N 1
ATOM 714 C CA . ASP A 1 93 ? -11.761 -6.690 10.678 1.00 91.38 93 ASP A CA 1
ATOM 715 C C . ASP A 1 93 ? -11.302 -7.941 11.442 1.00 91.38 93 ASP A C 1
ATOM 717 O O . ASP A 1 93 ? -12.078 -8.566 12.162 1.00 91.38 93 ASP A O 1
ATOM 721 N N . ASN A 1 94 ? -10.016 -8.282 11.331 1.00 91.00 94 ASN A N 1
ATOM 722 C CA . ASN A 1 94 ? -9.386 -9.402 12.028 1.00 91.00 94 ASN A CA 1
ATOM 723 C C . ASN A 1 94 ? -8.553 -8.970 13.251 1.00 91.00 94 ASN A C 1
ATOM 725 O O . ASN A 1 94 ? -7.726 -9.744 13.731 1.00 91.00 94 ASN A O 1
ATOM 729 N N . GLN A 1 95 ? -8.760 -7.750 13.762 1.00 87.31 95 GLN A N 1
ATOM 730 C CA . GLN A 1 95 ? -8.147 -7.218 14.989 1.00 87.31 95 GLN A CA 1
ATOM 731 C C . GLN A 1 95 ? -6.609 -7.129 14.977 1.00 87.31 95 GLN A C 1
ATOM 733 O O . GLN A 1 95 ? -5.985 -6.987 16.029 1.00 87.31 95 GLN A O 1
ATOM 738 N N . PHE A 1 96 ? -5.974 -7.160 13.801 1.00 83.81 96 PHE A N 1
ATOM 739 C CA . PHE A 1 96 ? -4.529 -6.932 13.680 1.00 83.81 96 PHE A CA 1
ATOM 740 C C . PHE A 1 96 ? -4.159 -5.450 13.792 1.00 83.81 96 PHE A C 1
ATOM 742 O O . PHE A 1 96 ? -3.005 -5.126 14.070 1.00 83.81 96 PHE A O 1
ATOM 749 N N . MET A 1 97 ? -5.118 -4.553 13.548 1.00 83.56 97 MET A N 1
ATOM 750 C CA . MET A 1 97 ? -4.954 -3.099 13.582 1.00 83.56 97 MET A CA 1
ATOM 751 C C . MET A 1 97 ? -6.238 -2.437 14.088 1.00 83.56 97 MET A C 1
ATOM 753 O O . MET A 1 97 ? -7.316 -3.025 14.024 1.00 83.56 97 MET A O 1
ATOM 757 N N . GLN A 1 98 ? -6.126 -1.204 14.582 1.00 83.31 98 GLN A N 1
ATOM 758 C CA . GLN A 1 98 ? -7.269 -0.393 15.000 1.00 83.31 98 GLN A CA 1
ATOM 759 C C . GLN A 1 98 ? -7.401 0.822 14.085 1.00 83.31 98 GLN A C 1
ATOM 761 O O . GLN A 1 98 ? -6.403 1.461 13.755 1.00 83.31 98 GLN A O 1
ATOM 766 N N . LYS A 1 99 ? -8.638 1.139 13.703 1.00 84.62 99 LYS A N 1
ATOM 767 C CA . LYS A 1 99 ? -8.982 2.390 13.021 1.00 84.62 99 LYS A CA 1
ATOM 768 C C . LYS A 1 99 ? -9.257 3.506 14.026 1.00 84.62 99 LYS A C 1
ATOM 770 O O . LYS A 1 99 ? -9.650 3.228 15.161 1.00 84.62 99 LYS A O 1
ATOM 775 N N . THR A 1 100 ? -9.125 4.754 13.599 1.00 82.38 100 THR A N 1
ATOM 776 C CA . THR A 1 100 ? -9.625 5.918 14.337 1.00 82.38 100 THR A CA 1
ATOM 777 C C . THR A 1 100 ? -11.032 6.323 13.908 1.00 82.38 100 THR A C 1
ATOM 779 O O . THR A 1 100 ? -11.541 5.921 12.860 1.00 82.38 100 THR A O 1
ATOM 782 N N . ASN A 1 101 ? -11.698 7.114 14.756 1.00 74.31 101 ASN A N 1
ATOM 783 C CA . ASN A 1 101 ? -13.000 7.694 14.438 1.00 74.31 101 ASN A CA 1
ATOM 784 C C . ASN A 1 101 ? -12.844 8.662 13.258 1.00 74.31 101 ASN A C 1
ATOM 786 O O . ASN A 1 101 ? -12.271 9.735 13.424 1.00 74.31 101 ASN A O 1
ATOM 790 N N . GLY A 1 102 ? -13.356 8.277 12.091 1.00 78.19 102 GLY A N 1
ATOM 791 C CA . GLY A 1 102 ? -13.279 9.066 10.859 1.00 78.19 102 GLY A CA 1
ATOM 792 C C . GLY A 1 102 ? -12.598 8.337 9.705 1.00 78.19 102 GLY A C 1
ATOM 793 O O . GLY A 1 102 ? -12.848 8.702 8.561 1.00 78.19 102 GLY A O 1
ATOM 794 N N . ASP A 1 103 ? -11.827 7.283 9.987 1.00 86.38 103 ASP A N 1
ATOM 795 C CA . ASP A 1 103 ? -11.168 6.510 8.937 1.00 86.38 103 ASP A CA 1
ATOM 796 C C . ASP A 1 103 ? -12.208 5.806 8.075 1.00 86.38 103 ASP A C 1
ATOM 798 O O . ASP A 1 103 ? -13.131 5.147 8.576 1.00 86.38 103 ASP A O 1
ATOM 802 N N . SER A 1 104 ? -12.010 5.901 6.768 1.00 91.69 104 SER A N 1
ATOM 803 C CA . SER A 1 104 ? -12.878 5.300 5.773 1.00 91.69 104 SER A CA 1
ATOM 804 C C . SER A 1 104 ? -12.055 4.561 4.721 1.00 91.69 104 SER A C 1
ATOM 806 O O . SER A 1 104 ? -10.899 4.884 4.452 1.00 91.69 104 SER A O 1
ATOM 808 N N . LEU A 1 105 ? -12.645 3.535 4.105 1.00 92.88 105 LEU A N 1
ATOM 809 C CA . LEU A 1 105 ? -12.018 2.885 2.954 1.00 92.88 105 LEU A CA 1
ATOM 810 C C . LEU A 1 105 ? -11.838 3.883 1.791 1.00 92.88 105 LEU A C 1
ATOM 812 O O . LEU A 1 105 ? -10.917 3.744 0.989 1.00 92.88 105 LEU A O 1
ATOM 816 N N . GLU A 1 106 ? -12.677 4.919 1.740 1.00 93.31 106 GLU A N 1
ATOM 817 C CA . GLU A 1 106 ? -12.614 5.996 0.751 1.00 93.31 106 GLU A CA 1
ATOM 818 C C . GLU A 1 106 ? -11.354 6.856 0.871 1.00 93.31 106 GLU A C 1
ATOM 820 O O . GLU A 1 106 ? -10.916 7.420 -0.128 1.00 93.31 106 GLU A O 1
ATOM 825 N N . ASP A 1 107 ? -10.688 6.872 2.030 1.00 91.75 107 ASP A N 1
ATOM 826 C CA . ASP A 1 107 ? -9.422 7.597 2.223 1.00 91.75 107 ASP A CA 1
ATOM 827 C C . ASP A 1 107 ? -8.288 7.053 1.338 1.00 91.75 107 ASP A C 1
ATOM 829 O O . ASP A 1 107 ? -7.247 7.693 1.174 1.00 91.75 107 ASP A O 1
ATOM 833 N N . PHE A 1 108 ? -8.488 5.858 0.779 1.00 95.31 108 PHE A N 1
ATOM 834 C CA . PHE A 1 108 ? -7.574 5.184 -0.133 1.00 95.31 108 PHE A CA 1
ATOM 835 C C . PHE A 1 108 ? -7.958 5.361 -1.601 1.00 95.31 108 PHE A C 1
ATOM 837 O O . PHE A 1 108 ? -7.188 4.963 -2.475 1.00 95.31 108 PHE A O 1
ATOM 844 N N . ARG A 1 109 ? -9.131 5.916 -1.913 1.00 93.62 109 ARG A N 1
ATOM 845 C CA . ARG A 1 109 ? -9.575 6.072 -3.299 1.00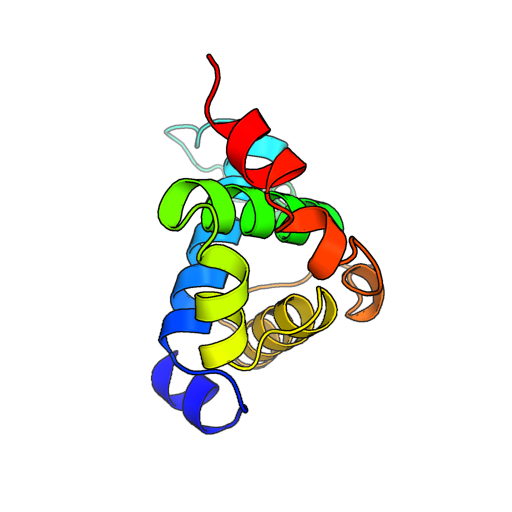 93.62 109 ARG A CA 1
ATOM 846 C C . ARG A 1 109 ? -8.767 7.168 -3.993 1.00 93.62 109 ARG A C 1
ATOM 848 O O . ARG A 1 109 ? -8.509 8.216 -3.407 1.00 93.62 109 ARG A O 1
ATOM 855 N N . ASP A 1 110 ? -8.336 6.884 -5.223 1.00 91.12 110 ASP A N 1
ATOM 856 C CA . ASP A 1 110 ? -7.683 7.826 -6.143 1.00 91.12 110 ASP A CA 1
ATOM 857 C C . ASP A 1 110 ? -6.577 8.682 -5.499 1.00 91.12 110 ASP A C 1
ATOM 859 O O . ASP A 1 110 ? -6.406 9.861 -5.808 1.00 91.12 110 ASP A O 1
ATOM 863 N N . THR A 1 111 ? -5.804 8.098 -4.573 1.00 94.25 111 THR A N 1
ATOM 864 C CA . THR A 1 111 ? -4.726 8.837 -3.898 1.00 94.25 111 THR A CA 1
ATOM 865 C C . THR A 1 111 ? -3.594 9.160 -4.872 1.00 94.25 111 THR A C 1
ATOM 867 O O . THR A 1 111 ? -3.006 10.240 -4.809 1.00 94.25 111 THR A O 1
ATOM 870 N N . PHE A 1 112 ? -3.289 8.227 -5.773 1.00 91.88 112 PHE A N 1
ATOM 871 C CA . PHE A 1 112 ? -2.422 8.441 -6.923 1.00 91.88 112 PHE A CA 1
ATOM 872 C C . PHE A 1 112 ? -2.752 7.429 -8.022 1.00 91.88 112 PHE A C 1
ATOM 874 O O . PHE A 1 112 ? -3.258 6.340 -7.748 1.00 91.88 112 PHE A O 1
ATOM 881 N N . ASP A 1 113 ? -2.403 7.776 -9.258 1.00 93.12 113 ASP A N 1
ATOM 882 C CA . ASP A 1 113 ? -2.486 6.867 -10.396 1.00 93.12 113 ASP A CA 1
ATOM 883 C C . ASP A 1 113 ? -1.249 5.957 -10.462 1.00 93.12 113 ASP A C 1
ATOM 885 O O . ASP A 1 113 ? -0.114 6.432 -10.388 1.00 93.12 113 ASP A O 1
ATOM 889 N N . PHE A 1 114 ? -1.451 4.643 -10.588 1.00 94.06 114 PHE A N 1
ATOM 890 C CA . PHE A 1 114 ? -0.357 3.662 -10.603 1.00 94.06 114 PHE A CA 1
ATOM 891 C C . PHE A 1 114 ? 0.515 3.785 -11.858 1.00 94.06 114 PHE A C 1
ATOM 893 O O . PHE A 1 114 ? 1.736 3.642 -11.762 1.00 94.06 114 PHE A O 1
ATOM 900 N N . ALA A 1 115 ? -0.081 4.070 -13.021 1.00 90.19 115 ALA A N 1
ATOM 901 C CA . ALA A 1 115 ? 0.667 4.189 -14.270 1.00 90.19 11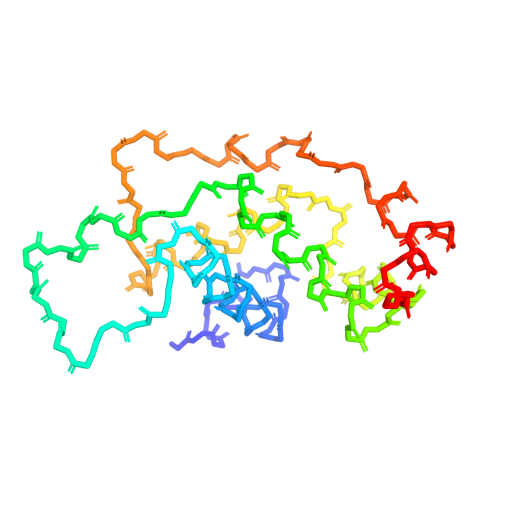5 ALA A CA 1
ATOM 902 C C . ALA A 1 115 ? 1.625 5.387 -14.227 1.00 90.19 115 ALA A C 1
ATOM 904 O O . ALA A 1 115 ? 2.778 5.272 -14.644 1.00 90.19 115 ALA A O 1
ATOM 905 N N . GLN A 1 116 ? 1.185 6.502 -13.644 1.00 92.06 116 GLN A N 1
ATOM 906 C CA . GLN A 1 116 ? 2.021 7.663 -13.376 1.00 92.06 116 GLN A CA 1
ATOM 907 C C . GLN A 1 116 ? 3.029 7.380 -12.257 1.00 92.06 116 GLN A C 1
ATOM 909 O O . GLN A 1 116 ? 4.224 7.597 -12.432 1.00 92.06 116 GLN A O 1
ATOM 914 N N . ALA A 1 117 ? 2.583 6.890 -11.099 1.00 91.50 117 ALA A N 1
ATOM 915 C CA . ALA A 1 117 ? 3.434 6.726 -9.920 1.00 91.50 117 ALA A CA 1
ATOM 916 C C . ALA A 1 117 ? 4.612 5.771 -10.148 1.00 91.50 117 ALA A C 1
ATOM 918 O O . ALA A 1 117 ? 5.688 5.983 -9.585 1.00 91.50 117 ALA A O 1
ATOM 919 N N . PHE A 1 118 ? 4.416 4.749 -10.981 1.00 93.94 118 PHE A N 1
ATOM 920 C CA . PHE A 1 118 ? 5.434 3.759 -11.317 1.00 93.94 118 PHE A CA 1
ATOM 921 C C . PHE A 1 118 ? 6.012 3.939 -12.727 1.00 93.94 118 PHE A C 1
ATOM 923 O O . PHE A 1 118 ? 6.700 3.046 -13.226 1.00 93.94 118 PHE A O 1
ATOM 930 N N . SER A 1 119 ? 5.784 5.092 -13.365 1.00 92.31 119 SER A N 1
ATOM 931 C CA . SER A 1 119 ? 6.407 5.419 -14.647 1.00 92.31 119 SER A CA 1
ATOM 932 C C . SER A 1 119 ? 7.941 5.482 -14.516 1.00 92.31 119 SER A C 1
ATOM 934 O O . SER A 1 119 ? 8.473 5.715 -13.418 1.00 92.31 119 SER A O 1
ATOM 936 N N . PRO A 1 120 ? 8.694 5.303 -15.621 1.00 88.38 120 PRO A N 1
ATOM 937 C CA . PRO A 1 120 ? 10.147 5.419 -15.590 1.00 88.38 120 PRO A CA 1
ATOM 938 C C . PRO A 1 120 ? 10.646 6.742 -15.009 1.00 88.38 120 PRO A C 1
ATOM 940 O O . PRO A 1 120 ? 11.599 6.745 -14.233 1.00 88.38 120 PRO A O 1
ATOM 943 N N . GLU A 1 121 ? 9.973 7.850 -15.323 1.00 86.62 121 GLU A N 1
ATOM 944 C CA . GLU A 1 121 ? 10.370 9.182 -14.864 1.00 86.62 121 GLU A CA 1
ATOM 945 C C . GLU A 1 121 ? 10.328 9.294 -13.330 1.00 86.62 121 GLU A C 1
ATOM 947 O O . GLU A 1 121 ? 11.269 9.792 -12.711 1.00 86.62 121 GLU A O 1
ATOM 952 N N . ASN A 1 122 ? 9.289 8.744 -12.698 1.00 84.19 122 ASN A N 1
ATOM 953 C CA . ASN A 1 122 ? 9.063 8.861 -11.264 1.00 84.19 122 ASN A CA 1
ATOM 954 C C . ASN A 1 122 ? 9.894 7.835 -10.495 1.00 84.19 122 ASN A C 1
ATOM 956 O O . ASN A 1 122 ? 10.454 8.158 -9.447 1.00 84.19 122 ASN A O 1
ATOM 960 N N . CYS A 1 123 ? 10.073 6.635 -11.050 1.00 85.00 123 CYS A N 1
ATOM 961 C CA . CYS A 1 123 ? 10.928 5.609 -10.460 1.00 85.00 123 CYS A CA 1
ATOM 962 C C . CYS A 1 123 ? 12.416 5.992 -10.463 1.00 85.00 123 CYS A C 1
ATOM 964 O O . CYS A 1 123 ? 13.133 5.687 -9.508 1.00 85.00 123 CYS A O 1
ATOM 966 N N . LEU A 1 124 ? 12.899 6.651 -11.522 1.00 78.00 124 LEU A N 1
ATOM 967 C CA . LEU A 1 124 ? 14.300 7.073 -11.628 1.00 78.00 124 LEU A CA 1
ATOM 968 C C . LEU A 1 124 ? 14.595 8.315 -10.779 1.00 78.00 124 LEU A C 1
ATOM 970 O O . LEU A 1 124 ? 15.691 8.430 -10.231 1.00 78.00 124 LEU A O 1
ATOM 974 N N . ARG A 1 125 ? 13.609 9.202 -10.586 1.00 67.62 125 ARG A N 1
ATOM 975 C CA . ARG A 1 125 ? 13.765 10.413 -9.765 1.00 67.62 125 ARG A CA 1
ATOM 976 C C . ARG A 1 125 ? 13.954 10.117 -8.275 1.00 67.62 125 ARG A C 1
ATOM 978 O O . ARG A 1 125 ? 14.610 10.884 -7.585 1.00 67.62 125 ARG A O 1
ATOM 985 N N . VAL A 1 126 ? 13.433 8.992 -7.780 1.00 60.75 126 VAL A N 1
ATOM 986 C CA . VAL A 1 126 ? 13.592 8.564 -6.375 1.00 60.75 126 VAL A CA 1
ATOM 987 C C . VAL A 1 126 ? 15.020 8.072 -6.065 1.00 60.75 126 VAL A C 1
ATOM 989 O O . VAL A 1 126 ? 15.377 7.946 -4.895 1.00 60.75 126 VAL A O 1
ATOM 992 N N . LYS A 1 127 ? 15.857 7.807 -7.083 1.00 51.25 127 LYS A N 1
ATOM 993 C CA . LYS A 1 127 ? 17.217 7.257 -6.914 1.00 51.25 127 LYS A CA 1
ATOM 994 C C . LYS A 1 127 ? 18.352 8.287 -6.873 1.00 51.25 127 LYS A C 1
ATOM 996 O O . LYS A 1 127 ? 19.497 7.870 -6.711 1.00 51.25 127 LYS A O 1
ATOM 1001 N N . LEU A 1 128 ? 18.082 9.583 -7.017 1.00 37.78 128 LEU A N 1
ATOM 1002 C CA . LEU A 1 128 ? 19.132 10.604 -6.970 1.00 37.78 128 LEU A CA 1
ATOM 1003 C C . LEU A 1 128 ? 19.201 11.229 -5.563 1.00 37.78 128 LEU A C 1
ATOM 1005 O O . LEU A 1 128 ? 18.192 11.791 -5.131 1.00 37.78 128 LEU A O 1
ATOM 1009 N N . PRO A 1 129 ? 20.326 11.075 -4.834 1.00 44.53 129 PRO A N 1
ATOM 1010 C CA . PRO A 1 129 ? 20.589 11.826 -3.608 1.00 44.53 129 PRO A CA 1
ATOM 1011 C C . PRO A 1 129 ? 20.774 13.324 -3.879 1.00 44.53 129 PRO A C 1
ATOM 1013 O O . PRO A 1 129 ? 21.211 13.680 -4.999 1.00 44.53 129 PRO A O 1
#

Radius of gyration: 14.95 Å; chains: 1; bounding box: 34×29×43 Å

Organism: NCBI:txid412755

InterPro domains:
  IPR026406 Verrucomicrobia /Planctomycetes-restricted protein [TIGR04138] (9-121)

Secondary structure (DSSP, 8-state):
-HHHHHTTSSS-HHHHHHHHHHHHHHHHHHH-SPPSS--GGGGGG----HHHHHHHHHHHHHHHHGGGHHHHHHHTT--SHHHHHHHHHHHHHTTSS---TT--GGGGTTSS-HHHHTSHHHHHHTT--

Sequence (129 aa):
SVVDVAARTPYPPDAFAFVREGLHLAAKRAHGPEPEMVNPALAGKRHVSGRQLCEALRDLAVRRWGLMANTVLGSWHIHCTLDFGKIVYAMIDNQFMQKTNGDSLEDFRDTFDFAQAFSPENCLRVKLP

pLDDT: mean 86.48, std 14.56, range [37.78, 98.44]

Foldseek 3Di:
DLCVLCVVDLFHSVLLVLLVVLLVQLLCVVPNDDDPDDDVVCVVVSDGFLLSSLVSSLLVLLVVPQLCSCVVCVVRVRQFQLVSLVSVVSCCVVVVDDDDDPHDSCSRPCSDHPCVSSPNVNSVVSPDD